Protein AF-A0A1Y3MMJ5-F1 (afdb_monomer_lite)

Radius of gyration: 15.5 Å; chains: 1; bounding box: 32×34×44 Å

Foldseek 3Di:
DDDPDPVVVVPDDDDCCLVDPFDDPLVVLVDRSLLQPVLVVDDLPPPVPPDDDDDDDPPNPVLLSVVLNCLACVPVPVDDDDDDDDDPVVVVVSVVVVVVSCVSCVVGSHRDDDGDDD

Secondary structure (DSSP, 8-state):
-PPP-TT-GGGSPP-GGGG-----GGGGGT--HHHHGGGGG--TT-TT---------TTS-HHHHHHHHHHHHTTTS-S------SSHHHHHHHHHHHHHHHHHHTT-SS--------

Structure (mmCIF, N/CA/C/O backbone):
data_AF-A0A1Y3MMJ5-F1
#
_entry.id   AF-A0A1Y3MMJ5-F1
#
loop_
_atom_site.group_PDB
_atom_site.id
_atom_site.type_symbol
_atom_site.label_atom_id
_atom_site.label_alt_id
_atom_site.label_comp_id
_atom_site.label_asym_id
_atom_site.label_entity_id
_atom_site.label_seq_id
_atom_site.pdbx_PDB_ins_code
_atom_site.Cartn_x
_atom_site.Cartn_y
_atom_site.Cartn_z
_atom_site.occupancy
_atom_site.B_iso_or_equiv
_atom_site.auth_seq_id
_atom_site.auth_comp_id
_atom_site.auth_asym_id
_atom_site.auth_atom_id
_atom_site.pdbx_PDB_model_num
ATOM 1 N N . MET A 1 1 ? -22.118 -6.407 13.632 1.00 43.94 1 MET A N 1
ATOM 2 C CA . MET A 1 1 ? -21.201 -6.874 12.567 1.00 43.94 1 MET A CA 1
ATOM 3 C C . MET A 1 1 ? -20.044 -7.596 13.236 1.00 43.94 1 MET A C 1
ATOM 5 O O . MET A 1 1 ? -19.358 -6.965 14.027 1.00 43.94 1 MET A O 1
ATOM 9 N N . SER A 1 2 ? -19.863 -8.895 12.988 1.00 53.72 2 SER A N 1
ATOM 10 C CA . SER A 1 2 ? -18.672 -9.635 13.424 1.00 53.72 2 SER A CA 1
ATOM 11 C C . SER A 1 2 ? -17.581 -9.498 12.366 1.00 53.72 2 SER A C 1
ATOM 13 O O . SER A 1 2 ? -17.862 -9.624 11.173 1.00 53.72 2 SER A O 1
ATOM 15 N N . TYR A 1 3 ? -16.345 -9.232 12.781 1.00 54.62 3 TYR A N 1
ATOM 16 C CA . TYR A 1 3 ? -15.211 -9.311 11.865 1.00 54.62 3 TYR A CA 1
ATOM 17 C C . TYR A 1 3 ? -14.985 -10.774 11.449 1.00 54.62 3 TYR A C 1
ATOM 19 O O . TYR A 1 3 ? -15.237 -11.669 12.260 1.00 54.62 3 TYR A O 1
ATOM 27 N N . PRO A 1 4 ? -14.533 -11.037 10.210 1.00 61.09 4 PRO A N 1
ATOM 28 C CA . PRO A 1 4 ? -14.162 -12.382 9.784 1.00 61.09 4 PRO A CA 1
ATOM 29 C C . PRO A 1 4 ? -13.146 -13.000 10.751 1.00 61.09 4 PRO A C 1
ATOM 31 O O . PRO A 1 4 ? -12.248 -12.304 11.230 1.00 61.09 4 PRO A O 1
ATOM 34 N N . ASN A 1 5 ? -13.285 -14.296 11.038 1.00 64.06 5 ASN A N 1
ATOM 35 C CA . ASN A 1 5 ? -12.353 -15.001 11.910 1.00 64.06 5 ASN A CA 1
ATOM 36 C C . ASN A 1 5 ? -10.971 -15.064 11.244 1.00 64.06 5 ASN A C 1
ATOM 38 O O . ASN A 1 5 ? -10.797 -15.729 10.227 1.00 64.06 5 ASN A O 1
ATOM 42 N N . ILE A 1 6 ? -9.979 -14.407 11.849 1.00 61.41 6 ILE A N 1
ATOM 43 C CA . ILE A 1 6 ? -8.601 -14.366 11.344 1.00 61.41 6 ILE A CA 1
ATOM 44 C C . ILE A 1 6 ? -7.924 -15.746 11.323 1.00 61.41 6 ILE A C 1
ATOM 46 O O . ILE A 1 6 ? -6.907 -15.915 10.669 1.00 61.41 6 ILE A O 1
ATOM 50 N N . GLN A 1 7 ? -8.473 -16.749 12.011 1.00 60.59 7 GLN A N 1
ATOM 51 C CA . GLN A 1 7 ? -7.991 -18.131 11.929 1.00 60.59 7 GLN A CA 1
ATOM 52 C C . GLN A 1 7 ? -8.459 -18.845 10.653 1.00 60.59 7 GLN A C 1
ATOM 54 O O . GLN A 1 7 ? -7.895 -19.867 10.270 1.00 60.59 7 GLN A O 1
ATOM 59 N N . GLU A 1 8 ? -9.434 -18.291 9.931 1.00 65.88 8 GLU A N 1
ATOM 60 C CA . GLU A 1 8 ? -9.879 -18.806 8.636 1.00 65.88 8 GLU A CA 1
ATOM 61 C C . GLU A 1 8 ? -9.034 -18.249 7.479 1.00 65.88 8 GLU A C 1
ATOM 63 O O . GLU A 1 8 ? -9.554 -17.944 6.407 1.00 65.88 8 GLU A O 1
ATOM 68 N N . LEU A 1 9 ? -7.711 -18.131 7.683 1.00 58.84 9 LEU A N 1
ATOM 69 C CA . LEU A 1 9 ? -6.799 -17.531 6.702 1.00 58.84 9 LEU A CA 1
ATOM 70 C C . LEU A 1 9 ? -6.833 -18.217 5.328 1.00 58.84 9 LEU A C 1
ATOM 72 O O . LEU A 1 9 ? -6.688 -17.570 4.295 1.00 58.84 9 LEU A O 1
ATOM 76 N N . HIS A 1 10 ? -7.114 -19.519 5.328 1.00 55.09 10 HIS A N 1
ATOM 77 C CA . HIS A 1 10 ? -7.292 -20.351 4.140 1.00 55.09 10 HIS A CA 1
ATOM 78 C C . HIS A 1 10 ? -8.462 -19.920 3.235 1.00 55.09 10 HIS A C 1
ATOM 80 O O . HIS A 1 10 ? -8.518 -20.342 2.084 1.00 55.09 10 HIS A O 1
ATOM 86 N N . LYS A 1 11 ? -9.405 -19.106 3.735 1.00 58.75 11 LYS A N 1
ATOM 87 C CA . LYS A 1 11 ? -10.525 -18.563 2.948 1.00 58.75 11 LYS A CA 1
ATOM 88 C C . LYS A 1 11 ? -10.185 -17.243 2.252 1.00 58.75 11 LYS A C 1
ATOM 90 O O . LYS A 1 11 ? -10.996 -16.757 1.465 1.00 58.75 11 LYS A O 1
ATOM 95 N N . TYR A 1 12 ? -9.032 -16.634 2.539 1.00 67.12 12 TYR A N 1
ATOM 96 C CA . TYR A 1 12 ? -8.628 -15.396 1.876 1.00 67.12 12 TYR A CA 1
ATOM 97 C C . TYR A 1 12 ? -7.979 -15.676 0.523 1.00 67.12 12 TYR A C 1
ATOM 99 O O . TYR A 1 12 ? -7.354 -16.708 0.292 1.00 67.12 12 TYR A O 1
ATOM 107 N N . ARG A 1 13 ? -8.142 -14.718 -0.388 1.00 68.19 13 ARG A N 1
ATOM 108 C CA . ARG A 1 13 ? -7.597 -14.793 -1.737 1.00 68.19 13 ARG A CA 1
ATOM 109 C C . ARG A 1 13 ? -6.083 -14.609 -1.701 1.00 68.19 13 ARG A C 1
ATOM 111 O O . ARG A 1 13 ? -5.597 -13.556 -1.299 1.00 68.19 13 ARG A O 1
ATOM 118 N N . GLU A 1 14 ? -5.360 -15.613 -2.175 1.00 72.06 14 GLU A N 1
ATOM 119 C CA . GLU A 1 14 ? -3.942 -15.492 -2.488 1.00 72.06 14 GLU A CA 1
ATOM 120 C C . GLU A 1 14 ? -3.776 -14.885 -3.888 1.00 72.06 14 GLU A C 1
ATOM 122 O O . GLU A 1 14 ? -4.394 -15.337 -4.857 1.00 72.06 14 GLU A O 1
ATOM 127 N N . PHE A 1 15 ? -2.949 -13.848 -3.999 1.00 77.12 15 PHE A N 1
ATOM 128 C CA . PHE A 1 15 ? -2.657 -13.194 -5.272 1.00 77.12 15 PHE A CA 1
ATOM 129 C C . PHE A 1 15 ? -1.496 -13.912 -5.966 1.00 77.12 15 PHE A C 1
ATOM 131 O O . PHE A 1 15 ? -0.329 -13.570 -5.767 1.00 77.12 15 PHE A O 1
ATOM 138 N N . ARG A 1 16 ? -1.805 -14.933 -6.772 1.00 79.62 16 ARG A N 1
ATOM 139 C CA . ARG A 1 16 ? -0.788 -15.732 -7.483 1.00 79.62 16 ARG A CA 1
ATOM 140 C C . ARG A 1 16 ? 0.073 -14.895 -8.429 1.00 79.62 16 ARG A C 1
ATOM 142 O O . ARG A 1 16 ? 1.217 -15.253 -8.689 1.00 79.62 16 ARG A O 1
ATOM 149 N N . GLU A 1 17 ? -0.441 -13.760 -8.897 1.00 83.00 17 GLU A N 1
ATOM 150 C CA . GLU A 1 17 ? 0.274 -12.815 -9.757 1.00 83.00 17 GLU A CA 1
ATOM 151 C C . GLU A 1 17 ? 1.531 -12.251 -9.093 1.00 83.00 17 GLU A C 1
ATOM 153 O O . GLU A 1 17 ? 2.443 -11.823 -9.798 1.00 83.00 17 GLU A O 1
ATOM 158 N N . ILE A 1 18 ? 1.624 -12.302 -7.759 1.00 84.06 18 ILE A N 1
ATOM 159 C CA . ILE A 1 18 ? 2.828 -11.920 -7.009 1.00 84.06 18 ILE A CA 1
ATOM 160 C C . ILE A 1 18 ? 4.035 -12.784 -7.395 1.00 84.06 18 ILE A C 1
ATOM 162 O O . ILE A 1 18 ? 5.167 -12.318 -7.301 1.00 84.06 18 ILE A O 1
ATOM 166 N N . TYR A 1 19 ? 3.805 -14.007 -7.868 1.00 85.31 19 TYR A N 1
ATOM 167 C CA . TYR A 1 19 ? 4.857 -14.926 -8.298 1.00 85.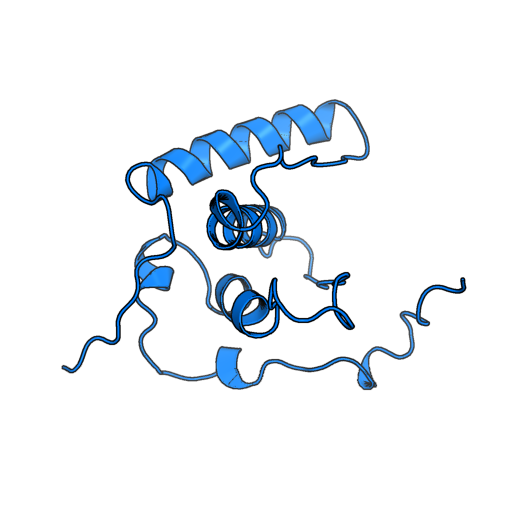31 19 TYR A CA 1
ATOM 168 C C . TYR A 1 19 ? 5.121 -14.888 -9.810 1.00 85.31 19 TYR A C 1
ATOM 170 O O . TYR A 1 19 ? 5.962 -15.639 -10.304 1.00 85.31 19 TYR A O 1
ATOM 178 N N . SER A 1 20 ? 4.407 -14.044 -10.562 1.00 86.31 20 SER A N 1
ATOM 179 C CA . SER A 1 20 ? 4.622 -13.918 -12.006 1.00 86.31 20 SER A CA 1
ATOM 180 C C . SER A 1 20 ? 5.918 -13.169 -12.327 1.00 86.31 20 SER A C 1
ATOM 182 O O . SER A 1 20 ? 6.398 -12.361 -11.534 1.00 86.31 20 SER A O 1
ATOM 184 N N . GLN A 1 21 ? 6.450 -13.419 -13.525 1.00 83.31 21 GLN A N 1
ATOM 185 C CA . GLN A 1 21 ? 7.640 -12.754 -14.072 1.00 83.31 21 GLN A CA 1
ATOM 186 C C . GLN A 1 21 ? 7.288 -11.590 -15.017 1.00 83.31 21 GLN A C 1
ATOM 188 O O . GLN A 1 21 ? 8.162 -11.044 -15.679 1.00 83.31 21 GLN A O 1
ATOM 193 N N . GLU A 1 22 ? 6.007 -11.221 -15.129 1.00 84.69 22 GLU A N 1
ATOM 194 C CA . GLU A 1 22 ? 5.571 -10.119 -15.999 1.00 84.69 22 GLU A CA 1
ATOM 195 C C . GLU A 1 22 ? 6.185 -8.800 -15.536 1.00 84.69 22 GLU A C 1
ATOM 197 O O . GLU A 1 22 ? 6.088 -8.492 -14.358 1.00 84.69 22 GLU A O 1
ATOM 202 N N . ASN A 1 23 ? 6.767 -7.986 -16.410 1.00 82.19 23 ASN A N 1
ATOM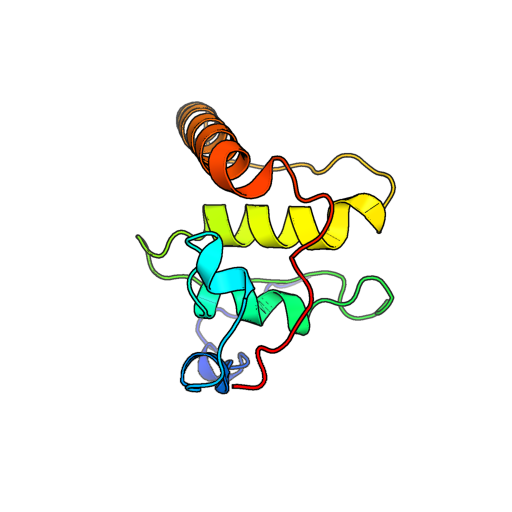 203 C CA . ASN A 1 23 ? 7.328 -6.702 -15.980 1.00 82.19 23 ASN A CA 1
ATOM 204 C C . ASN A 1 23 ? 6.222 -5.722 -15.559 1.00 82.19 23 ASN A C 1
ATOM 206 O O . ASN A 1 23 ? 5.312 -5.440 -16.339 1.00 82.19 23 ASN A O 1
ATOM 210 N N . LEU A 1 24 ? 6.328 -5.177 -14.344 1.00 84.06 24 LEU A N 1
ATOM 211 C CA . LEU A 1 24 ? 5.430 -4.144 -13.827 1.00 84.06 24 LEU A CA 1
ATOM 212 C C . LEU A 1 24 ? 6.173 -2.810 -13.774 1.00 84.06 24 LEU A C 1
ATOM 214 O O . LEU A 1 24 ? 7.157 -2.679 -13.050 1.00 84.06 24 LEU A O 1
ATOM 218 N N . ILE A 1 25 ? 5.706 -1.805 -14.519 1.00 82.00 25 ILE A N 1
ATOM 219 C CA . ILE A 1 25 ? 6.342 -0.474 -14.544 1.00 82.00 25 ILE A CA 1
ATOM 220 C C . ILE A 1 25 ? 6.352 0.144 -13.143 1.00 82.00 25 ILE A C 1
ATOM 222 O O . ILE A 1 25 ? 7.274 0.870 -12.779 1.00 82.00 25 ILE A O 1
ATOM 226 N N . GLU A 1 26 ? 5.353 -0.182 -12.331 1.00 83.50 26 GLU A N 1
ATOM 227 C CA . GLU A 1 26 ? 5.208 0.313 -10.971 1.00 83.50 26 GLU A CA 1
ATOM 228 C C . GLU A 1 26 ? 6.346 -0.167 -10.050 1.00 83.50 26 GLU A C 1
ATOM 230 O O . GLU A 1 26 ? 6.657 0.508 -9.069 1.00 83.50 26 GLU A O 1
ATOM 235 N N . GLU A 1 27 ? 7.041 -1.264 -10.386 1.00 84.12 27 GLU A N 1
ATOM 236 C CA . GLU A 1 27 ? 8.236 -1.721 -9.654 1.00 84.12 27 GLU A CA 1
ATOM 237 C C . GLU A 1 27 ? 9.408 -0.725 -9.768 1.00 84.12 27 GLU A C 1
ATOM 239 O O . GLU A 1 27 ? 10.245 -0.656 -8.864 1.00 84.12 27 GLU A O 1
ATOM 244 N N . ASN A 1 28 ? 9.417 0.138 -10.795 1.00 81.25 28 ASN A N 1
ATOM 245 C CA . ASN A 1 28 ? 10.395 1.226 -10.936 1.00 81.25 28 ASN A CA 1
ATOM 246 C C . ASN A 1 28 ? 10.214 2.334 -9.887 1.00 81.25 28 ASN A C 1
ATOM 248 O O . ASN A 1 28 ? 11.126 3.126 -9.662 1.00 81.25 28 AS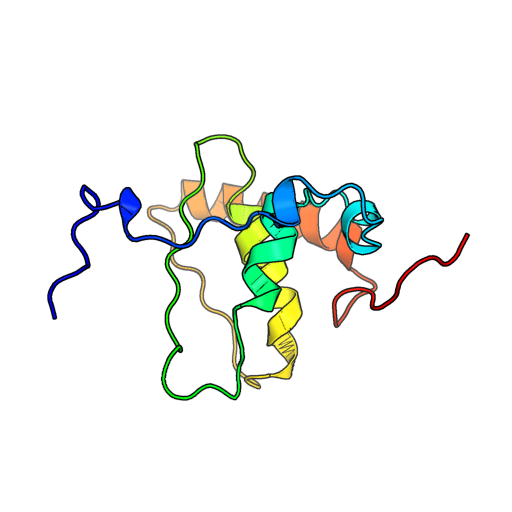N A O 1
ATOM 252 N N . LEU A 1 29 ? 9.067 2.381 -9.201 1.00 81.81 29 LEU A N 1
ATOM 253 C CA . LEU A 1 29 ? 8.800 3.314 -8.100 1.00 81.81 29 LEU A CA 1
ATOM 254 C C . LEU A 1 29 ? 9.238 2.752 -6.740 1.00 81.81 29 LEU A C 1
ATOM 256 O O . LEU A 1 29 ? 8.673 3.105 -5.707 1.00 81.81 29 LEU A O 1
ATOM 260 N N . HIS A 1 30 ? 10.216 1.838 -6.735 1.00 82.00 30 HIS A N 1
ATOM 261 C CA . HIS A 1 30 ? 10.684 1.101 -5.553 1.00 82.00 30 HIS A CA 1
ATOM 262 C C . HIS A 1 30 ? 9.597 0.279 -4.841 1.00 82.00 30 HIS A C 1
ATOM 264 O O . HIS A 1 30 ? 9.794 -0.194 -3.717 1.00 82.00 30 HIS A O 1
ATOM 270 N N . MET A 1 31 ? 8.470 0.054 -5.510 1.00 86.38 31 MET A N 1
ATOM 271 C CA . MET A 1 31 ? 7.382 -0.774 -5.017 1.00 86.38 31 MET A CA 1
ATOM 272 C C . MET A 1 31 ? 7.666 -2.247 -5.293 1.00 86.38 31 MET A C 1
ATOM 274 O O . MET A 1 31 ? 8.248 -2.618 -6.310 1.00 86.38 31 MET A O 1
ATOM 278 N N . LYS A 1 32 ? 7.252 -3.118 -4.375 1.00 89.81 32 LYS A N 1
ATOM 279 C CA . LYS A 1 32 ? 7.307 -4.570 -4.580 1.00 89.81 32 LYS A CA 1
ATOM 280 C C . LYS A 1 32 ? 5.979 -5.075 -5.123 1.00 89.81 32 LYS A C 1
ATOM 282 O O . LYS A 1 32 ? 4.924 -4.573 -4.742 1.00 89.81 32 LYS A O 1
ATOM 287 N N . ARG A 1 33 ? 6.013 -6.135 -5.931 1.00 89.44 33 ARG A N 1
ATOM 288 C CA . ARG A 1 33 ? 4.819 -6.732 -6.549 1.00 89.44 33 ARG A CA 1
ATOM 289 C C . ARG A 1 33 ? 3.662 -6.979 -5.587 1.00 89.44 33 ARG A C 1
ATOM 291 O O . ARG A 1 33 ? 2.529 -6.613 -5.878 1.00 89.44 33 ARG A O 1
ATOM 298 N N . TYR A 1 34 ? 3.951 -7.527 -4.409 1.00 88.94 34 TYR A N 1
ATOM 299 C CA . TYR A 1 34 ? 2.944 -7.793 -3.377 1.00 88.94 34 TYR A CA 1
ATOM 300 C C . TYR A 1 34 ? 2.290 -6.526 -2.799 1.00 88.94 34 TYR A C 1
ATOM 302 O O . TYR A 1 34 ? 1.223 -6.605 -2.204 1.00 88.94 34 TYR A O 1
ATOM 310 N N . GLN A 1 35 ? 2.908 -5.356 -2.967 1.00 90.69 35 GLN A N 1
ATOM 311 C CA . GLN A 1 35 ? 2.346 -4.057 -2.593 1.00 90.69 35 GLN A CA 1
ATOM 312 C C . GLN A 1 35 ? 1.515 -3.456 -3.737 1.00 90.69 35 GLN A C 1
ATOM 314 O O . GLN A 1 35 ? 0.582 -2.704 -3.472 1.00 90.69 35 GLN A O 1
ATOM 319 N N . ILE A 1 36 ? 1.850 -3.793 -4.987 1.00 89.00 36 ILE A N 1
ATOM 320 C CA . ILE A 1 36 ? 1.198 -3.288 -6.201 1.00 89.00 36 ILE A CA 1
ATOM 321 C C . ILE A 1 36 ? -0.095 -4.058 -6.474 1.00 89.00 36 ILE A C 1
ATOM 323 O O . ILE A 1 36 ? -1.158 -3.458 -6.576 1.00 89.00 36 ILE A O 1
ATOM 327 N N . VAL A 1 37 ? -0.018 -5.389 -6.560 1.00 87.25 37 VAL A N 1
ATOM 328 C CA . VAL A 1 37 ? -1.105 -6.265 -7.035 1.00 87.25 37 VAL A CA 1
ATOM 329 C C . VAL A 1 37 ? -2.441 -6.100 -6.294 1.00 87.25 37 VAL A C 1
ATOM 331 O O . VAL A 1 37 ? -3.466 -6.103 -6.980 1.00 87.25 37 VAL A O 1
ATOM 334 N N . PRO A 1 38 ? -2.498 -5.914 -4.956 1.00 85.69 38 PRO A N 1
ATOM 335 C CA . PRO A 1 38 ? -3.774 -5.835 -4.243 1.00 85.69 38 PRO A CA 1
ATOM 336 C C . PRO A 1 38 ? -4.737 -4.771 -4.784 1.00 85.69 38 PRO A C 1
ATOM 338 O O . PRO A 1 38 ? -5.949 -4.966 -4.726 1.00 85.69 38 PRO A O 1
ATOM 341 N N . ILE A 1 39 ? -4.222 -3.672 -5.349 1.00 84.94 39 ILE A N 1
ATOM 342 C CA . ILE A 1 39 ? -5.056 -2.580 -5.865 1.00 84.94 39 ILE A CA 1
ATOM 343 C C . ILE A 1 39 ? -5.924 -2.990 -7.053 1.00 84.94 39 ILE A C 1
ATOM 345 O O . ILE A 1 39 ? -7.030 -2.486 -7.197 1.00 84.94 39 ILE A O 1
ATOM 349 N N . ARG A 1 40 ? -5.472 -3.957 -7.863 1.00 82.06 40 ARG A N 1
ATOM 350 C CA . ARG A 1 40 ? -6.194 -4.448 -9.055 1.00 82.06 40 ARG A CA 1
ATOM 351 C C . ARG A 1 40 ? -7.532 -5.096 -8.704 1.00 82.06 40 ARG A C 1
ATOM 353 O O . ARG A 1 40 ? -8.388 -5.288 -9.560 1.00 82.06 40 ARG A O 1
ATOM 360 N N . TYR A 1 41 ? -7.697 -5.436 -7.432 1.00 78.81 41 TYR A N 1
ATOM 361 C CA . TYR A 1 41 ? -8.890 -6.044 -6.866 1.00 78.81 41 TYR A CA 1
ATOM 362 C C . TYR A 1 41 ? -9.789 -5.046 -6.140 1.00 78.81 41 TYR A C 1
ATOM 364 O O . TYR A 1 41 ? -10.871 -5.415 -5.682 1.00 78.81 41 TYR A O 1
ATOM 372 N N . MET A 1 42 ? -9.354 -3.792 -6.036 1.00 82.12 42 MET A N 1
ATOM 373 C CA . MET A 1 42 ? -10.139 -2.698 -5.495 1.00 82.12 42 MET A CA 1
ATOM 374 C C . MET A 1 42 ? -10.749 -1.924 -6.656 1.00 82.12 42 MET A C 1
ATOM 376 O O . MET A 1 42 ? -10.051 -1.508 -7.573 1.00 82.12 42 MET A O 1
ATOM 380 N N . ASN A 1 43 ? -12.062 -1.728 -6.627 1.00 73.56 43 ASN A N 1
ATOM 381 C CA . ASN A 1 43 ? -12.765 -0.987 -7.664 1.00 73.56 43 ASN A CA 1
ATOM 382 C C . ASN A 1 43 ? -13.667 0.048 -6.998 1.00 73.56 43 ASN A C 1
ATOM 384 O O . ASN A 1 43 ? -14.530 -0.313 -6.196 1.00 73.56 43 ASN A O 1
ATOM 388 N N . SER A 1 44 ? -13.474 1.320 -7.345 1.00 68.81 44 SER A N 1
ATOM 389 C CA . SER A 1 44 ? -14.263 2.429 -6.809 1.00 68.81 44 SER A CA 1
ATOM 390 C C . SER A 1 44 ? -15.736 2.370 -7.213 1.00 68.81 44 SER A C 1
ATOM 392 O O . SER A 1 44 ? -16.585 2.839 -6.458 1.00 68.81 44 SER A O 1
ATOM 394 N N . ASN A 1 45 ? -16.041 1.723 -8.341 1.00 69.06 45 ASN A N 1
ATOM 395 C CA . ASN A 1 45 ? -17.388 1.534 -8.880 1.00 69.06 45 ASN A CA 1
ATOM 396 C C . ASN A 1 45 ? -18.075 0.256 -8.370 1.00 69.06 45 ASN A C 1
ATOM 398 O O . ASN A 1 45 ? -19.207 -0.030 -8.753 1.00 69.06 45 ASN A O 1
ATOM 402 N N . ASN A 1 46 ? -17.407 -0.554 -7.539 1.00 65.25 46 ASN A N 1
ATOM 403 C CA . ASN A 1 46 ? -18.010 -1.757 -6.975 1.00 65.25 46 ASN A CA 1
ATOM 404 C C . ASN A 1 46 ? -18.685 -1.431 -5.637 1.00 65.25 46 ASN A C 1
ATOM 406 O O . ASN A 1 46 ? -18.047 -1.411 -4.583 1.00 65.25 46 ASN A O 1
ATOM 410 N N . ASP A 1 47 ? -20.000 -1.215 -5.677 1.00 57.69 47 ASP A N 1
ATOM 411 C CA . ASP A 1 47 ? -20.779 -0.856 -4.490 1.00 57.69 47 ASP A CA 1
ATOM 412 C C . ASP A 1 47 ? -20.802 -1.932 -3.392 1.00 57.69 47 ASP A C 1
ATOM 414 O O . ASP A 1 47 ? -21.090 -1.623 -2.232 1.00 57.69 47 ASP A O 1
ATOM 418 N N . VAL A 1 48 ? -20.454 -3.176 -3.731 1.00 53.94 48 VAL A N 1
ATOM 419 C CA . VAL A 1 48 ? -20.465 -4.322 -2.815 1.00 53.94 48 VAL A CA 1
ATOM 420 C C . VAL A 1 48 ? -19.155 -4.429 -2.027 1.00 53.94 48 VAL A C 1
ATOM 422 O O . VAL A 1 48 ? -19.170 -4.820 -0.859 1.00 53.94 48 VAL A O 1
ATOM 425 N N . ILE A 1 49 ? -18.016 -4.043 -2.614 1.00 61.38 49 ILE A N 1
ATOM 426 C CA . ILE A 1 49 ? -16.686 -4.224 -2.008 1.00 61.38 49 ILE A CA 1
ATOM 427 C C . ILE A 1 49 ? -16.032 -2.864 -1.728 1.00 61.38 49 ILE A C 1
ATOM 429 O O . ILE A 1 49 ? -15.084 -2.454 -2.389 1.00 61.38 49 ILE A O 1
ATOM 433 N N . LYS A 1 50 ? -16.527 -2.165 -0.698 1.00 69.19 50 LYS A N 1
ATOM 434 C CA . LYS A 1 50 ? -15.974 -0.872 -0.231 1.00 69.19 50 LYS A CA 1
ATOM 435 C C . LYS A 1 50 ? -14.940 -1.000 0.895 1.00 69.19 50 LYS A C 1
ATOM 437 O O . LYS A 1 50 ? -14.454 0.006 1.405 1.00 69.19 50 LYS A O 1
ATOM 442 N N . ARG A 1 51 ? -14.657 -2.219 1.367 1.00 77.75 51 ARG A N 1
ATOM 443 C CA . ARG A 1 51 ? -13.806 -2.472 2.541 1.00 77.75 51 ARG A CA 1
ATOM 444 C C . ARG A 1 51 ? -12.838 -3.606 2.253 1.00 77.75 51 ARG A C 1
ATOM 446 O O . ARG A 1 51 ? -13.259 -4.686 1.853 1.00 77.75 51 ARG A O 1
ATOM 453 N N . PHE A 1 52 ? -11.565 -3.361 2.530 1.00 79.62 52 PHE A N 1
ATOM 454 C CA . PHE A 1 52 ? -10.489 -4.317 2.314 1.00 79.62 52 PHE A CA 1
ATOM 455 C C . PHE A 1 52 ? -9.684 -4.487 3.597 1.00 79.62 52 PHE A C 1
ATOM 457 O O . PHE A 1 52 ? -9.412 -3.519 4.307 1.00 79.62 52 PHE A O 1
ATOM 464 N N . LEU A 1 53 ? -9.290 -5.727 3.873 1.00 84.12 53 LEU A N 1
ATOM 465 C CA . LEU A 1 53 ? -8.280 -6.054 4.868 1.00 84.12 53 LEU A CA 1
ATOM 466 C C . LEU A 1 53 ? -7.090 -6.645 4.122 1.00 84.12 53 LEU A C 1
ATOM 468 O O . LEU A 1 53 ? -7.226 -7.679 3.473 1.00 84.12 53 LEU A O 1
ATOM 472 N N . ILE A 1 54 ? -5.937 -5.989 4.215 1.00 84.56 54 ILE A N 1
ATOM 473 C CA . ILE A 1 54 ? -4.697 -6.484 3.623 1.00 84.56 54 ILE A CA 1
ATOM 474 C C . ILE A 1 54 ? -3.787 -6.940 4.757 1.00 84.56 54 ILE A C 1
ATOM 476 O O . ILE A 1 54 ? -3.415 -6.149 5.626 1.00 84.56 54 ILE A O 1
ATOM 480 N N . TYR A 1 55 ? -3.437 -8.223 4.748 1.00 85.06 55 TYR A N 1
ATOM 481 C CA . TYR A 1 55 ? -2.546 -8.812 5.736 1.00 85.06 55 TYR A CA 1
ATOM 482 C C . TYR A 1 55 ? -1.112 -8.859 5.208 1.00 85.06 55 TYR A C 1
ATOM 484 O O . TYR A 1 55 ? -0.835 -9.481 4.188 1.00 85.06 55 TYR A O 1
ATOM 492 N N . HIS A 1 56 ? -0.203 -8.186 5.911 1.00 84.50 56 HIS A N 1
ATOM 493 C CA . HIS A 1 56 ? 1.221 -8.116 5.591 1.00 84.50 56 HIS A CA 1
ATOM 494 C C . HIS A 1 56 ? 2.035 -8.546 6.807 1.00 84.50 56 HIS A C 1
ATOM 496 O O . HIS A 1 56 ? 1.810 -8.041 7.911 1.00 84.50 56 HIS A O 1
ATOM 502 N N . SER A 1 57 ? 3.044 -9.391 6.598 1.00 85.62 57 SER A N 1
ATOM 503 C CA . SER A 1 57 ? 4.035 -9.684 7.635 1.00 85.62 57 SER A CA 1
ATOM 504 C C . SER A 1 57 ? 4.769 -8.404 8.071 1.00 85.62 57 SER A C 1
ATOM 506 O O . SER A 1 57 ? 4.944 -7.479 7.260 1.00 85.62 57 SER A O 1
ATOM 508 N N . PRO A 1 58 ? 5.230 -8.311 9.334 1.00 88.06 58 PRO A N 1
ATOM 509 C CA . PRO A 1 58 ? 6.069 -7.202 9.785 1.00 88.06 58 PRO A CA 1
ATOM 510 C C . PRO A 1 58 ? 7.282 -6.986 8.865 1.00 88.06 58 PRO A C 1
ATOM 512 O O . PRO A 1 58 ? 7.850 -7.939 8.345 1.00 88.06 58 PRO A O 1
ATOM 515 N N . GLY A 1 59 ? 7.664 -5.726 8.632 1.00 88.94 59 GLY A N 1
ATOM 516 C CA . GLY A 1 59 ? 8.818 -5.374 7.790 1.00 88.94 59 GLY A CA 1
ATOM 517 C C . GLY A 1 59 ? 8.567 -5.333 6.274 1.00 88.94 59 GLY A C 1
ATOM 518 O O . GLY A 1 59 ? 9.384 -4.784 5.549 1.00 88.94 59 GLY A O 1
ATOM 519 N N . THR A 1 60 ? 7.416 -5.791 5.775 1.00 89.56 60 THR A N 1
ATOM 520 C CA . THR A 1 60 ? 7.117 -5.829 4.321 1.00 89.56 60 THR A CA 1
ATOM 521 C C . THR A 1 60 ? 6.614 -4.496 3.736 1.00 89.56 60 THR A C 1
ATOM 523 O O . THR A 1 60 ? 6.099 -4.432 2.625 1.00 89.56 60 THR A O 1
ATOM 526 N N . GLY A 1 61 ? 6.703 -3.390 4.477 1.00 89.81 61 GLY A N 1
ATOM 527 C CA . GLY A 1 61 ? 6.316 -2.075 3.949 1.00 89.81 61 GLY A CA 1
ATOM 528 C C . GLY A 1 61 ? 4.807 -1.856 3.765 1.00 89.81 61 GLY A C 1
ATOM 529 O O . GLY A 1 61 ? 4.410 -1.130 2.863 1.00 89.81 61 GLY A O 1
ATOM 530 N N . LYS A 1 62 ? 3.957 -2.407 4.644 1.00 91.38 62 LYS A N 1
ATOM 531 C CA . LYS A 1 62 ? 2.489 -2.190 4.646 1.00 91.38 62 LYS A CA 1
ATOM 532 C C . LYS A 1 62 ? 2.044 -0.722 4.512 1.00 91.38 62 LYS A C 1
ATOM 534 O O . LYS A 1 62 ? 1.004 -0.434 3.931 1.00 91.38 62 LYS A O 1
ATOM 539 N N . SER A 1 63 ? 2.839 0.214 5.027 1.00 91.44 63 SER A N 1
ATOM 540 C CA . SER A 1 63 ? 2.573 1.649 4.899 1.00 91.44 63 SER A CA 1
ATOM 541 C C . SER A 1 63 ? 2.724 2.139 3.456 1.00 91.44 63 SER A C 1
ATOM 543 O O . SER A 1 63 ? 1.915 2.942 3.014 1.00 91.44 63 SER A O 1
ATOM 545 N N . PHE A 1 64 ? 3.706 1.628 2.706 1.00 91.12 64 PHE A N 1
ATOM 546 C CA . PHE A 1 64 ? 3.868 1.941 1.283 1.00 91.12 64 PHE A CA 1
ATOM 547 C C . PHE A 1 64 ? 2.733 1.346 0.450 1.00 91.12 64 PHE A C 1
ATOM 549 O O . PHE A 1 64 ? 2.206 2.024 -0.422 1.00 91.12 64 PHE A O 1
ATOM 556 N N . THR A 1 65 ? 2.262 0.140 0.786 1.00 91.88 65 THR A N 1
ATOM 557 C CA . THR A 1 65 ? 1.037 -0.423 0.194 1.00 91.88 65 THR A CA 1
ATOM 558 C C . THR A 1 65 ? -0.171 0.487 0.414 1.00 91.88 65 THR A C 1
ATOM 560 O O . THR A 1 65 ? -0.918 0.746 -0.522 1.00 91.88 65 THR A O 1
ATOM 563 N N . ALA A 1 66 ? -0.351 1.025 1.625 1.00 91.06 66 ALA A N 1
ATOM 564 C CA . ALA A 1 66 ? -1.430 1.973 1.898 1.00 91.06 66 ALA A CA 1
ATOM 565 C C . ALA A 1 66 ? -1.295 3.259 1.064 1.00 91.06 66 ALA A C 1
ATOM 567 O O . ALA A 1 66 ? -2.270 3.696 0.462 1.00 91.06 66 ALA A O 1
ATOM 568 N N . LEU A 1 67 ? -0.094 3.839 0.980 1.00 90.56 67 LEU A N 1
ATOM 569 C CA . LEU A 1 67 ? 0.162 5.042 0.177 1.00 90.56 67 LEU A CA 1
ATOM 570 C C . LEU A 1 67 ? -0.061 4.806 -1.322 1.00 90.56 67 LEU A C 1
ATOM 572 O O . LEU A 1 67 ? -0.606 5.669 -2.005 1.00 90.56 67 LEU A O 1
ATOM 576 N N . TRP A 1 68 ? 0.283 3.618 -1.816 1.00 90.31 68 TRP A N 1
ATOM 577 C CA . TRP A 1 68 ? -0.008 3.200 -3.181 1.00 90.31 68 TRP A CA 1
ATOM 578 C C . TRP A 1 68 ? -1.505 3.137 -3.469 1.00 90.31 68 TRP A C 1
ATOM 580 O O . TRP A 1 68 ? -1.962 3.660 -4.484 1.00 90.31 68 TRP A O 1
ATOM 590 N N . ILE A 1 69 ? -2.284 2.555 -2.555 1.00 89.06 69 ILE A N 1
ATOM 591 C CA . ILE A 1 69 ? -3.747 2.523 -2.658 1.00 89.06 69 ILE A CA 1
ATOM 592 C C . ILE A 1 69 ? -4.304 3.948 -2.702 1.00 89.06 69 ILE A C 1
ATOM 594 O O . ILE A 1 69 ? -5.133 4.250 -3.554 1.00 89.06 69 ILE A O 1
ATOM 598 N N . LEU A 1 70 ? -3.816 4.842 -1.836 1.00 88.00 70 LEU A N 1
ATOM 599 C CA . LEU A 1 70 ? -4.249 6.240 -1.838 1.00 88.00 70 LEU A CA 1
ATOM 600 C C . LEU A 1 70 ? -3.954 6.932 -3.173 1.00 88.00 70 LEU A C 1
ATOM 602 O O . LEU A 1 70 ? -4.833 7.604 -3.700 1.00 88.00 70 LEU A O 1
ATOM 606 N N . LEU A 1 71 ? -2.766 6.723 -3.749 1.00 86.38 71 LEU A N 1
ATOM 607 C CA . LEU A 1 71 ? -2.406 7.279 -5.057 1.00 86.38 71 LEU A CA 1
ATOM 608 C C . LEU A 1 71 ? -3.340 6.789 -6.178 1.00 86.38 71 LEU A C 1
ATOM 610 O O . LEU A 1 71 ? -3.684 7.554 -7.071 1.00 86.38 71 LEU A O 1
ATOM 614 N N . ASN A 1 72 ? -3.781 5.531 -6.126 1.00 85.50 72 ASN A N 1
ATOM 615 C CA . ASN A 1 72 ? -4.705 4.964 -7.115 1.00 85.50 72 ASN A CA 1
ATOM 616 C C . ASN A 1 72 ? -6.129 5.530 -7.017 1.00 85.50 72 ASN A C 1
ATOM 618 O O . ASN A 1 72 ? -6.852 5.534 -8.008 1.00 85.50 72 ASN A O 1
ATOM 622 N N . PHE A 1 73 ? -6.539 5.994 -5.835 1.00 83.38 73 PHE A N 1
ATOM 623 C CA . PHE A 1 73 ? -7.902 6.461 -5.574 1.00 83.38 73 PHE A CA 1
ATOM 624 C C . PHE A 1 73 ? -8.018 7.973 -5.363 1.00 83.38 73 PHE A C 1
ATOM 626 O O . PHE A 1 73 ? -9.120 8.451 -5.088 1.00 83.38 73 PHE A O 1
ATOM 633 N N . ILE A 1 74 ? -6.919 8.725 -5.491 1.00 80.56 74 ILE A N 1
ATOM 634 C CA . ILE A 1 74 ? -6.863 10.145 -5.119 1.00 80.56 74 ILE A CA 1
ATOM 635 C C . ILE A 1 74 ? -7.918 10.988 -5.847 1.00 80.56 74 ILE A C 1
ATOM 637 O O . ILE A 1 74 ? -8.603 11.783 -5.208 1.00 80.56 74 ILE A O 1
ATOM 641 N N . ASP A 1 75 ? -8.142 10.717 -7.133 1.00 77.69 75 ASP A N 1
ATOM 642 C CA . ASP A 1 75 ? -9.133 11.428 -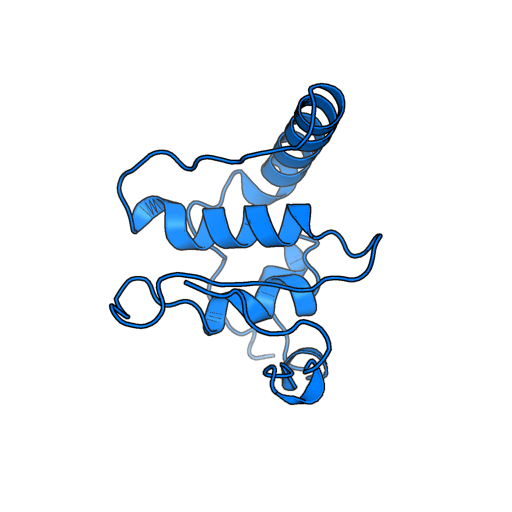7.949 1.00 77.69 75 ASP A CA 1
ATOM 643 C C . ASP A 1 75 ? -10.488 10.701 -8.029 1.00 77.69 75 ASP A C 1
ATOM 645 O O . ASP A 1 75 ? -11.424 11.192 -8.647 1.00 77.69 75 ASP A O 1
ATOM 649 N N . SER A 1 76 ? -10.634 9.527 -7.399 1.00 79.88 76 SER A N 1
ATOM 650 C CA . SER A 1 76 ? -11.892 8.760 -7.446 1.00 79.88 76 SER A CA 1
ATOM 651 C C . SER A 1 76 ? -12.963 9.284 -6.492 1.00 79.88 76 SER A C 1
ATOM 653 O O . SER A 1 76 ? -14.148 9.075 -6.734 1.00 79.88 76 SER A O 1
ATOM 655 N N . TYR A 1 77 ? -12.567 9.894 -5.372 1.00 73.31 77 TYR A N 1
ATOM 656 C CA . TYR A 1 77 ? -13.494 10.181 -4.272 1.00 73.31 77 TYR A CA 1
ATOM 657 C C . TYR A 1 77 ? -13.654 11.666 -3.928 1.00 73.31 77 TYR A C 1
ATOM 659 O O . TYR A 1 77 ? -14.454 11.953 -3.037 1.00 73.31 77 TYR A O 1
ATOM 667 N N . GLU A 1 78 ? -12.924 12.581 -4.586 1.00 73.75 78 GLU A N 1
ATOM 668 C CA . GLU A 1 78 ? -12.929 14.047 -4.353 1.00 73.75 78 GLU A CA 1
ATOM 669 C C . GLU A 1 78 ? -12.972 14.454 -2.861 1.00 73.75 78 GLU A C 1
ATOM 671 O O . GLU A 1 78 ? -13.538 15.474 -2.464 1.00 73.75 78 GLU A O 1
ATOM 676 N N . LYS A 1 79 ? -12.397 13.621 -1.988 1.00 77.56 79 LYS A N 1
ATOM 677 C CA . LYS A 1 79 ? -12.475 13.738 -0.530 1.00 77.56 79 LYS A CA 1
ATOM 678 C C . LYS A 1 79 ? -11.103 13.506 0.088 1.00 77.56 79 LYS A C 1
ATOM 680 O O . LYS A 1 79 ? -10.317 12.717 -0.440 1.00 77.56 79 LYS A O 1
ATOM 685 N N . PRO A 1 80 ? -10.813 14.144 1.234 1.00 82.56 80 PRO A N 1
ATOM 686 C CA . PRO A 1 80 ? -9.556 13.927 1.927 1.00 82.56 80 PRO A CA 1
ATOM 687 C C . PRO A 1 80 ? -9.437 12.474 2.397 1.00 82.56 80 PRO A C 1
ATOM 689 O O . PRO A 1 80 ? -10.386 11.879 2.912 1.00 82.56 80 PRO A O 1
ATOM 692 N N . SER A 1 81 ? -8.235 11.923 2.259 1.00 85.44 81 SER A N 1
ATOM 693 C CA . SER A 1 81 ? -7.890 10.617 2.815 1.00 85.44 81 SER A CA 1
ATOM 694 C C . SER A 1 81 ? -7.576 10.744 4.303 1.00 85.44 81 SER A C 1
ATOM 696 O O . SER A 1 81 ? -6.793 11.603 4.706 1.00 85.44 81 SER A O 1
ATOM 698 N N . ILE A 1 82 ? -8.166 9.875 5.125 1.00 89.38 82 ILE A N 1
ATOM 699 C CA . ILE A 1 82 ? -7.938 9.844 6.574 1.00 89.38 82 ILE A CA 1
ATOM 700 C C . ILE A 1 82 ? -7.136 8.591 6.919 1.00 89.38 82 ILE A C 1
ATOM 702 O O . ILE A 1 82 ? -7.537 7.477 6.585 1.00 89.38 82 ILE A O 1
ATOM 706 N N . ILE A 1 83 ? -6.018 8.774 7.622 1.00 89.19 83 ILE A N 1
ATOM 707 C CA . ILE A 1 83 ? -5.165 7.684 8.103 1.00 89.19 83 ILE A CA 1
ATOM 708 C C . ILE A 1 83 ? -5.221 7.673 9.626 1.00 89.19 83 ILE A C 1
ATOM 710 O O . ILE A 1 83 ? -4.813 8.633 10.279 1.00 89.19 83 ILE A O 1
ATOM 714 N N . LEU A 1 84 ? -5.727 6.578 10.189 1.00 92.31 84 LEU A N 1
ATOM 715 C CA . LEU A 1 84 ? -5.795 6.369 11.631 1.00 92.31 84 LEU A CA 1
ATOM 716 C C . LEU A 1 84 ? -4.589 5.546 12.084 1.00 92.31 84 LEU A C 1
ATOM 718 O O . LEU A 1 84 ? -4.309 4.480 11.537 1.00 92.31 84 LEU A O 1
ATOM 722 N N . VAL A 1 85 ? -3.884 6.034 13.101 1.00 90.56 85 VAL A N 1
ATOM 723 C CA . VAL A 1 85 ? -2.726 5.361 13.700 1.00 90.56 85 VAL A CA 1
ATOM 724 C C . VAL A 1 85 ? -2.887 5.275 15.215 1.00 90.56 85 VAL A C 1
ATOM 726 O O . VAL A 1 85 ? -3.665 6.016 15.809 1.00 90.56 85 VAL A O 1
ATOM 729 N N . LYS A 1 86 ? -2.161 4.347 15.848 1.00 90.31 86 LYS A N 1
ATOM 730 C CA . LYS A 1 86 ? -2.358 3.997 17.264 1.00 90.31 86 LYS A CA 1
ATOM 731 C C . LYS A 1 86 ? -1.928 5.098 18.243 1.00 90.31 86 LYS A C 1
ATOM 733 O O . LYS A 1 86 ? -2.539 5.234 19.296 1.00 90.31 86 LYS A O 1
ATOM 738 N N . ASN A 1 87 ? -0.847 5.818 17.948 1.00 94.19 87 ASN A N 1
ATOM 739 C CA . ASN A 1 87 ? -0.226 6.780 18.861 1.00 94.19 87 ASN A CA 1
ATOM 740 C C . ASN A 1 87 ? 0.542 7.877 18.095 1.00 94.19 87 ASN A C 1
ATOM 742 O O . ASN A 1 87 ? 0.665 7.823 16.871 1.00 94.19 87 ASN A O 1
ATOM 746 N N . GLN A 1 88 ? 1.056 8.876 18.820 1.00 92.94 88 GLN A N 1
ATOM 747 C CA . GLN A 1 88 ? 1.793 10.004 18.234 1.00 92.94 88 GLN A CA 1
ATOM 748 C C . GLN A 1 88 ? 3.111 9.593 17.562 1.00 92.94 88 GLN A C 1
ATOM 750 O O . GLN A 1 88 ? 3.450 10.133 16.511 1.00 92.94 88 GLN A O 1
ATOM 755 N N . GLU A 1 89 ? 3.827 8.609 18.106 1.00 94.00 89 GLU A N 1
ATOM 756 C CA . GLU A 1 89 ? 5.054 8.072 17.498 1.00 94.00 89 GLU A CA 1
ATOM 757 C C . GLU A 1 89 ? 4.773 7.517 16.097 1.00 94.00 89 GLU A C 1
ATOM 759 O O . GLU A 1 89 ? 5.452 7.864 15.129 1.00 94.00 89 GLU A O 1
ATOM 764 N N . ALA A 1 90 ? 3.690 6.747 15.953 1.00 90.69 90 ALA A N 1
ATOM 765 C CA . ALA A 1 90 ? 3.257 6.231 14.664 1.00 90.69 90 ALA A CA 1
ATOM 766 C C . ALA A 1 90 ? 2.887 7.353 13.679 1.00 90.69 90 ALA A C 1
ATOM 768 O O . ALA A 1 90 ? 3.094 7.181 12.478 1.00 90.69 90 ALA A O 1
ATOM 769 N N . ILE A 1 91 ? 2.391 8.509 14.148 1.00 92.44 91 ILE A N 1
ATOM 770 C CA . ILE A 1 91 ? 2.168 9.687 13.287 1.00 92.44 91 ILE A CA 1
ATOM 771 C C . ILE A 1 91 ? 3.502 10.182 12.725 1.00 92.44 91 ILE A C 1
ATOM 773 O O . ILE A 1 91 ? 3.598 10.436 11.524 1.00 92.44 91 ILE A O 1
ATOM 777 N N . MET A 1 92 ? 4.530 10.324 13.567 1.00 92.94 92 MET A N 1
ATOM 778 C CA . MET A 1 92 ? 5.849 10.791 13.129 1.00 92.94 92 MET A CA 1
ATOM 779 C C . MET A 1 92 ? 6.483 9.828 12.124 1.00 92.94 92 MET A C 1
ATOM 781 O O . MET A 1 92 ? 6.912 10.264 11.055 1.00 92.94 92 MET A O 1
ATOM 785 N N . GLU A 1 93 ? 6.462 8.524 12.411 1.00 90.25 93 GLU A N 1
ATOM 786 C CA . GLU A 1 93 ? 6.939 7.509 11.468 1.00 90.25 93 GLU A CA 1
ATOM 787 C C . GLU A 1 93 ? 6.185 7.573 10.137 1.00 90.25 93 GLU A C 1
ATOM 789 O O . GLU A 1 93 ? 6.774 7.460 9.063 1.00 90.25 93 GLU A O 1
ATOM 794 N N . PHE A 1 94 ? 4.861 7.731 10.184 1.00 90.31 94 PHE A N 1
ATOM 795 C CA . PHE A 1 94 ? 4.056 7.758 8.972 1.00 90.31 94 PHE A CA 1
ATOM 796 C C . PHE A 1 94 ? 4.308 9.028 8.149 1.00 90.31 94 PHE A C 1
ATOM 798 O O . PHE A 1 94 ? 4.401 8.942 6.928 1.00 90.31 94 PHE A O 1
ATOM 805 N N . LYS A 1 95 ? 4.519 10.185 8.790 1.00 90.62 95 LYS A N 1
ATOM 806 C CA . LYS A 1 95 ? 4.933 11.422 8.107 1.00 90.62 95 LYS A CA 1
ATOM 807 C C . LYS A 1 95 ? 6.263 11.255 7.372 1.00 90.62 95 LYS A C 1
ATOM 809 O O . LYS A 1 95 ? 6.371 11.671 6.222 1.00 90.62 95 LYS A O 1
ATOM 814 N N . GLN A 1 96 ? 7.248 10.606 7.994 1.00 91.00 96 GLN A N 1
ATOM 815 C CA . GLN A 1 96 ? 8.525 10.303 7.337 1.00 91.00 96 GLN A CA 1
ATOM 816 C C . GLN A 1 96 ? 8.335 9.376 6.130 1.00 91.00 96 GLN A C 1
ATOM 818 O O . GLN A 1 96 ? 8.919 9.609 5.073 1.00 91.00 96 GLN A O 1
ATOM 823 N N . ARG A 1 97 ? 7.466 8.363 6.251 1.00 89.94 97 ARG A N 1
ATOM 824 C CA . ARG A 1 97 ? 7.121 7.468 5.135 1.00 89.94 97 ARG A CA 1
ATOM 825 C C . ARG A 1 97 ? 6.409 8.204 3.999 1.00 89.94 97 ARG A C 1
ATOM 827 O O . ARG A 1 97 ? 6.723 7.928 2.852 1.00 89.94 97 ARG A O 1
ATOM 834 N N . ILE A 1 98 ? 5.516 9.155 4.292 1.00 88.50 98 ILE A N 1
ATOM 8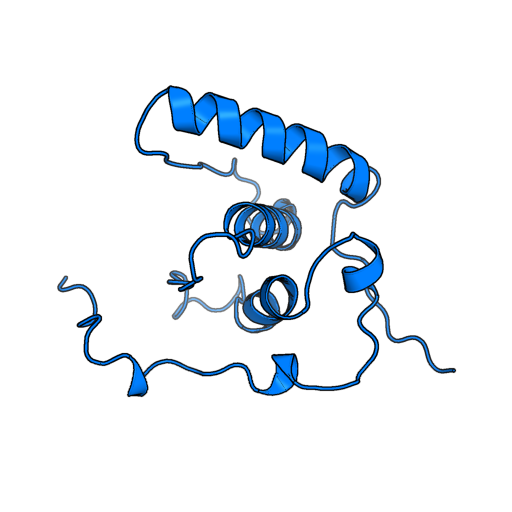35 C CA . ILE A 1 98 ? 4.896 10.017 3.269 1.00 88.50 98 ILE A CA 1
ATOM 836 C C . ILE A 1 98 ? 5.960 10.853 2.559 1.00 88.50 98 ILE A C 1
ATOM 838 O O . ILE A 1 98 ? 5.964 10.898 1.336 1.00 88.50 98 ILE A O 1
ATOM 842 N N . ALA A 1 99 ? 6.875 11.485 3.298 1.00 88.75 99 ALA A N 1
ATOM 843 C CA . ALA A 1 99 ? 7.935 12.289 2.694 1.00 88.75 99 ALA A CA 1
ATOM 844 C C . ALA A 1 99 ? 8.826 11.442 1.768 1.00 88.75 99 ALA A C 1
ATOM 846 O O . ALA A 1 99 ? 9.058 11.820 0.624 1.00 88.75 99 ALA A O 1
ATOM 847 N N . SER A 1 100 ? 9.247 10.261 2.232 1.00 87.56 100 SER A N 1
ATOM 848 C CA . SER A 1 100 ? 10.008 9.300 1.425 1.00 87.56 100 SER A CA 1
ATOM 849 C C . SER A 1 100 ? 9.208 8.751 0.242 1.00 87.56 100 SER A C 1
ATOM 851 O O . SER A 1 100 ? 9.770 8.501 -0.812 1.00 87.56 100 SER A O 1
ATOM 853 N N . TRP A 1 101 ? 7.902 8.555 0.380 1.00 86.94 101 TRP A N 1
ATOM 854 C CA . TRP A 1 101 ? 7.050 8.146 -0.733 1.00 86.94 101 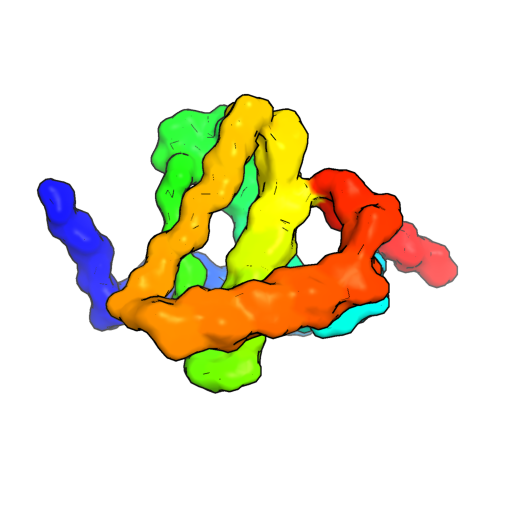TRP A CA 1
ATOM 855 C C . TRP A 1 101 ? 6.982 9.233 -1.805 1.00 86.94 101 TRP A C 1
ATOM 857 O O . TRP A 1 101 ? 7.184 8.973 -2.989 1.00 86.94 101 TRP A O 1
ATOM 867 N N . TYR A 1 102 ? 6.789 10.474 -1.366 1.00 83.00 102 TYR A N 1
ATOM 868 C CA . TYR A 1 102 ? 6.650 11.628 -2.237 1.00 83.00 102 TYR A CA 1
ATOM 869 C C . TYR A 1 102 ? 7.903 11.881 -3.078 1.00 83.00 102 TYR A C 1
ATOM 871 O O . TYR A 1 102 ? 7.773 12.303 -4.221 1.00 83.00 102 TYR A O 1
ATOM 879 N N . THR A 1 103 ? 9.106 11.549 -2.590 1.00 84.31 103 THR A N 1
ATOM 880 C CA . THR A 1 103 ? 10.324 11.645 -3.416 1.00 84.31 103 THR A CA 1
ATOM 881 C C . THR A 1 103 ? 10.293 10.735 -4.644 1.00 84.31 103 THR A C 1
ATOM 883 O O . THR A 1 103 ? 10.892 11.079 -5.657 1.00 84.31 103 THR A O 1
ATOM 886 N N . TYR A 1 104 ? 9.581 9.606 -4.584 1.00 79.38 104 TYR A N 1
ATOM 887 C CA . TYR A 1 104 ? 9.436 8.683 -5.714 1.00 79.38 104 TYR A CA 1
ATOM 888 C C . TYR A 1 104 ? 8.202 8.982 -6.563 1.00 79.38 104 TYR A C 1
ATOM 890 O O . TYR A 1 104 ? 8.214 8.745 -7.770 1.00 79.38 104 TYR A O 1
ATOM 898 N N . THR A 1 105 ? 7.139 9.511 -5.951 1.00 80.19 105 THR A N 1
ATOM 899 C CA . THR A 1 105 ? 5.840 9.653 -6.617 1.00 80.19 105 THR A CA 1
ATOM 900 C C . THR A 1 105 ? 5.416 11.089 -6.912 1.00 80.19 105 THR A C 1
ATOM 902 O O . THR A 1 105 ? 4.295 11.287 -7.362 1.00 80.19 105 THR A O 1
ATOM 905 N N . PHE A 1 106 ? 6.274 12.091 -6.688 1.00 78.19 106 PHE A N 1
ATOM 906 C CA . PHE A 1 106 ? 5.948 13.518 -6.853 1.00 78.19 106 PHE A CA 1
ATOM 907 C C . PHE A 1 106 ? 5.261 13.848 -8.188 1.00 78.19 106 PHE A C 1
ATOM 909 O O . PHE A 1 106 ? 4.298 14.609 -8.230 1.00 78.19 106 PHE A O 1
ATOM 916 N N . ASN A 1 107 ? 5.752 13.255 -9.280 1.00 78.44 107 ASN A N 1
ATOM 917 C CA . ASN A 1 107 ? 5.265 13.514 -10.638 1.00 78.44 107 ASN A CA 1
ATOM 918 C C . ASN A 1 107 ? 4.024 12.690 -11.019 1.00 78.44 107 ASN A C 1
ATOM 920 O O . ASN A 1 107 ? 3.541 12.791 -12.145 1.00 78.44 107 ASN A O 1
ATOM 924 N N . TYR A 1 108 ? 3.511 11.865 -10.107 1.00 75.00 108 TYR A N 1
ATOM 925 C CA . TYR A 1 108 ? 2.420 10.939 -10.371 1.00 75.00 108 TYR A CA 1
ATOM 926 C C . TYR A 1 108 ? 1.161 11.404 -9.646 1.00 75.00 108 TYR A C 1
ATOM 928 O O . TYR A 1 108 ? 1.123 11.480 -8.421 1.00 75.00 108 TYR A O 1
ATOM 936 N N . ARG A 1 109 ? 0.109 11.694 -10.417 1.00 68.38 109 ARG A N 1
ATOM 937 C CA . ARG A 1 109 ? -1.268 11.814 -9.898 1.00 68.38 109 ARG A CA 1
ATOM 938 C C . ARG A 1 109 ? -2.033 10.494 -9.971 1.00 68.38 109 ARG A C 1
ATOM 940 O O . ARG A 1 109 ? -2.964 10.274 -9.212 1.00 68.38 109 ARG A O 1
ATOM 947 N N . HIS A 1 110 ? -1.554 9.589 -10.816 1.00 69.94 110 HIS A N 1
ATOM 948 C CA . HIS A 1 110 ? -1.965 8.197 -10.906 1.00 69.94 110 HIS A CA 1
ATOM 949 C C . HIS A 1 110 ? -0.719 7.322 -11.036 1.00 69.94 110 HIS A C 1
ATOM 951 O O . HIS A 1 110 ? 0.321 7.821 -11.480 1.00 69.94 110 HIS A O 1
ATOM 957 N N . PRO A 1 111 ? -0.800 6.026 -10.699 1.00 69.75 111 PRO A N 1
ATOM 958 C CA . PRO A 1 111 ? 0.224 5.061 -11.077 1.00 69.75 111 PRO A CA 1
ATOM 959 C C . PRO A 1 111 ? 0.616 5.175 -12.552 1.00 69.75 111 PRO A C 1
ATOM 961 O O . PRO A 1 111 ? -0.259 5.414 -13.387 1.00 69.75 111 PRO A O 1
ATOM 964 N N . PRO A 1 112 ? 1.893 4.957 -12.903 1.00 70.62 112 PRO A N 1
ATOM 965 C CA . PRO A 1 112 ? 2.267 4.774 -14.296 1.00 70.62 112 PRO A CA 1
ATOM 966 C C . PRO A 1 112 ? 1.490 3.594 -14.890 1.00 70.62 112 PRO A C 1
ATOM 968 O O . PRO A 1 112 ? 1.411 2.528 -14.283 1.00 70.62 112 PRO A O 1
ATOM 971 N N . ILE A 1 113 ? 0.928 3.790 -16.083 1.00 61.41 113 ILE A N 1
ATOM 972 C CA . ILE A 1 113 ? 0.171 2.770 -16.815 1.00 61.41 113 ILE A CA 1
ATOM 973 C C . ILE A 1 113 ? 1.015 2.326 -18.012 1.00 61.41 113 ILE A C 1
ATOM 975 O O . ILE A 1 113 ? 1.402 3.158 -18.830 1.00 61.41 113 ILE A O 1
ATOM 979 N N . GLY A 1 114 ? 1.288 1.025 -18.133 1.00 52.19 114 GLY A N 1
ATOM 980 C CA . GLY A 1 114 ? 1.894 0.444 -19.333 1.00 52.19 114 GLY A CA 1
ATOM 981 C C . GLY A 1 114 ? 2.491 -0.950 -19.126 1.00 52.19 114 GLY A C 1
ATOM 982 O O . GLY A 1 114 ? 2.855 -1.326 -18.015 1.00 52.19 114 GLY A O 1
ATOM 983 N N . TYR A 1 115 ? 2.613 -1.694 -20.225 1.00 40.97 115 TYR A N 1
ATOM 984 C CA . TYR A 1 115 ? 3.466 -2.877 -20.345 1.00 40.97 115 TYR A CA 1
ATOM 985 C C . TYR A 1 115 ? 4.677 -2.479 -21.194 1.00 40.97 115 TYR A C 1
ATOM 987 O O . TYR A 1 115 ? 4.497 -1.881 -22.255 1.00 40.97 115 TYR A O 1
ATOM 995 N N . PHE A 1 116 ? 5.901 -2.814 -20.779 1.00 39.34 116 PHE A N 1
ATOM 996 C CA . PHE A 1 116 ? 7.008 -2.847 -21.736 1.00 39.34 116 PHE A CA 1
ATOM 997 C C . PHE A 1 116 ? 6.825 -4.091 -22.611 1.00 39.34 116 PHE A C 1
ATOM 999 O O . PHE A 1 116 ? 7.021 -5.210 -22.137 1.00 39.34 116 PHE A O 1
ATOM 1006 N N . SER A 1 117 ? 6.447 -3.907 -23.876 1.00 31.64 117 SER A N 1
ATOM 1007 C CA . SER A 1 117 ? 6.835 -4.861 -24.914 1.00 31.64 117 SER A CA 1
ATOM 1008 C C . SER A 1 117 ? 8.331 -4.663 -25.152 1.00 31.64 117 SER A C 1
ATOM 1010 O O . SER A 1 117 ? 8.733 -3.577 -25.576 1.00 31.64 117 SER A O 1
ATOM 1012 N N . LEU A 1 118 ? 9.136 -5.667 -24.801 1.00 35.81 118 LEU A N 1
ATOM 1013 C CA . LEU A 1 118 ? 10.508 -5.780 -25.298 1.00 35.81 118 LEU A CA 1
ATOM 1014 C C . LEU A 1 118 ? 10.493 -5.994 -26.814 1.00 35.81 118 LEU A C 1
ATOM 1016 O O . LEU A 1 118 ? 9.598 -6.738 -27.278 1.00 35.81 118 LEU A O 1
#

Sequence (118 aa):
MSYPNIQELHKYREFREIYSQENLIEENLHMKRYQIVPIRYMNSNNDVIKRFLIYHSPGTGKSFTALWILLNFIDSYEKPSIILVKNQEAIMEFKQRIASWYTYTFNYRHPPIGYFSL

pLDDT: mean 78.59, std 13.62, range [31.64, 94.19]